Protein AF-A0A497SUC6-F1 (afdb_monomer_lite)

Structure (mmCIF, N/CA/C/O backbone):
data_AF-A0A497SUC6-F1
#
_entry.id   AF-A0A497SUC6-F1
#
loop_
_atom_site.group_PDB
_atom_site.id
_atom_site.type_symbol
_atom_site.label_atom_id
_atom_site.label_alt_id
_atom_site.label_comp_id
_atom_site.label_asym_id
_atom_site.label_entity_id
_atom_site.label_seq_id
_atom_site.pdbx_PDB_ins_code
_atom_site.Cartn_x
_atom_site.Cartn_y
_atom_site.Cartn_z
_atom_site.occupancy
_atom_site.B_iso_or_equiv
_atom_site.auth_seq_id
_atom_site.auth_comp_id
_atom_site.auth_asym_id
_atom_site.auth_atom_id
_atom_site.pdbx_PDB_model_num
ATOM 1 N N . MET A 1 1 ? -28.930 -7.157 20.233 1.00 56.38 1 MET A N 1
ATOM 2 C CA . MET A 1 1 ? -28.308 -7.419 18.909 1.00 56.38 1 MET A CA 1
ATOM 3 C C . MET A 1 1 ? -27.521 -6.235 18.342 1.00 56.38 1 MET A C 1
ATOM 5 O O . MET A 1 1 ? -26.655 -6.472 17.512 1.00 56.38 1 MET A O 1
ATOM 9 N N . GLU A 1 2 ? -27.769 -4.986 18.752 1.00 75.44 2 GLU A N 1
ATOM 10 C CA . GLU A 1 2 ? -27.057 -3.824 18.183 1.00 75.44 2 GLU A CA 1
ATOM 11 C C . GLU A 1 2 ? -25.597 -3.679 18.642 1.00 75.44 2 GLU A C 1
ATOM 13 O O . GLU A 1 2 ? -24.762 -3.254 17.850 1.00 75.44 2 GLU A O 1
ATOM 18 N N . LEU A 1 3 ? -25.268 -4.084 19.876 1.00 72.00 3 LEU A N 1
ATOM 19 C CA . LEU A 1 3 ? -23.896 -4.047 20.413 1.00 72.00 3 LEU A CA 1
ATOM 20 C C . LEU A 1 3 ? -22.924 -4.932 19.614 1.00 72.00 3 LEU A C 1
ATOM 22 O O . LEU A 1 3 ? -21.904 -4.444 19.140 1.00 72.00 3 LEU A O 1
ATOM 26 N N . ILE A 1 4 ? -23.299 -6.190 19.355 1.00 79.00 4 ILE A N 1
ATOM 27 C CA . ILE A 1 4 ? -22.472 -7.152 18.601 1.00 79.00 4 ILE A CA 1
ATOM 28 C C . ILE A 1 4 ? -22.163 -6.637 17.186 1.00 79.00 4 ILE A C 1
ATOM 30 O O . ILE A 1 4 ? -21.047 -6.779 16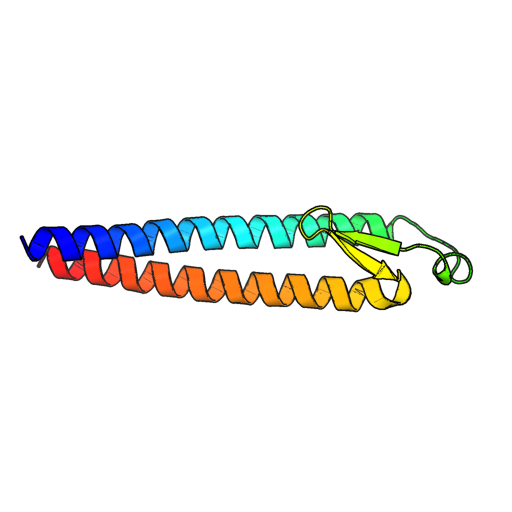.696 1.00 79.00 4 ILE A O 1
ATOM 34 N N . LYS A 1 5 ? -23.129 -5.985 16.522 1.00 83.56 5 LYS A N 1
ATOM 35 C CA . LYS A 1 5 ? -22.911 -5.430 15.175 1.00 83.56 5 LYS A CA 1
ATOM 36 C C . LYS A 1 5 ? -21.845 -4.328 15.166 1.00 83.56 5 LYS A C 1
ATOM 38 O O . LYS A 1 5 ? -21.097 -4.231 14.199 1.00 83.56 5 LYS A O 1
ATOM 43 N N . LYS A 1 6 ? -21.757 -3.517 16.225 1.00 81.38 6 LYS A N 1
ATOM 44 C CA . LYS A 1 6 ? -20.770 -2.428 16.328 1.00 81.38 6 LYS A CA 1
ATOM 45 C C . LYS A 1 6 ? -19.357 -2.961 16.568 1.00 81.38 6 LYS A C 1
ATOM 47 O O . LYS A 1 6 ? -18.426 -2.489 15.921 1.00 81.38 6 LYS A O 1
ATOM 52 N N . GLU A 1 7 ? -19.209 -3.972 17.423 1.00 84.75 7 GLU A N 1
ATOM 53 C CA . GLU A 1 7 ? -17.917 -4.625 17.678 1.00 84.75 7 GLU A CA 1
ATOM 54 C C . GLU A 1 7 ? -17.363 -5.316 16.431 1.00 84.75 7 GLU A C 1
ATOM 56 O O . GLU A 1 7 ? -16.195 -5.130 16.092 1.00 84.75 7 GLU A O 1
ATOM 61 N N . VAL A 1 8 ? -18.209 -6.054 15.702 1.00 90.12 8 VAL A N 1
ATOM 62 C CA . VAL A 1 8 ? -17.799 -6.739 14.467 1.00 90.12 8 VAL A CA 1
ATOM 63 C C . VAL A 1 8 ? -17.356 -5.732 13.403 1.00 90.12 8 VAL A C 1
ATOM 65 O O . VAL A 1 8 ? -16.314 -5.932 12.784 1.00 90.12 8 VAL A O 1
ATOM 68 N N . CYS A 1 9 ? -18.079 -4.623 13.214 1.00 89.00 9 CYS A N 1
ATOM 69 C CA . CYS A 1 9 ? -17.661 -3.574 12.277 1.00 89.00 9 CYS A CA 1
ATOM 70 C C . CYS A 1 9 ? -16.311 -2.956 12.664 1.00 89.00 9 CYS A C 1
ATOM 72 O O . CYS A 1 9 ? -15.459 -2.760 11.799 1.00 89.00 9 CYS A O 1
ATOM 74 N N . ALA A 1 10 ? -16.094 -2.670 13.949 1.00 88.12 10 ALA A N 1
ATOM 75 C CA . ALA A 1 10 ? -14.838 -2.087 14.407 1.00 88.12 10 ALA A CA 1
ATOM 76 C C . ALA A 1 10 ? -13.661 -3.067 14.245 1.00 88.12 10 ALA A C 1
ATOM 78 O O . ALA A 1 10 ? -12.587 -2.668 13.794 1.00 88.12 10 ALA A O 1
ATOM 79 N N . LEU A 1 11 ? -13.881 -4.359 14.509 1.00 91.38 11 LEU A N 1
ATOM 80 C CA . LEU A 1 11 ? -12.893 -5.410 14.264 1.00 91.38 11 LEU A CA 1
ATOM 81 C C . LEU A 1 11 ? -12.555 -5.544 12.771 1.00 91.38 11 LEU A C 1
ATOM 83 O O . LEU A 1 11 ? -11.382 -5.633 12.416 1.00 91.38 11 LEU A O 1
ATOM 87 N N . LEU A 1 12 ? -13.561 -5.514 11.892 1.00 91.94 12 LEU A N 1
ATOM 88 C CA . LEU A 1 12 ? -13.355 -5.574 10.441 1.00 91.94 12 LEU A CA 1
ATOM 89 C C . LEU A 1 12 ? -12.540 -4.382 9.924 1.00 91.94 12 LEU A C 1
ATOM 91 O O . LEU A 1 12 ? -11.679 -4.570 9.068 1.00 91.94 12 LEU A O 1
ATOM 95 N N . LEU A 1 13 ? -12.759 -3.180 10.467 1.00 91.06 13 LEU A N 1
ATOM 96 C CA . LEU A 1 1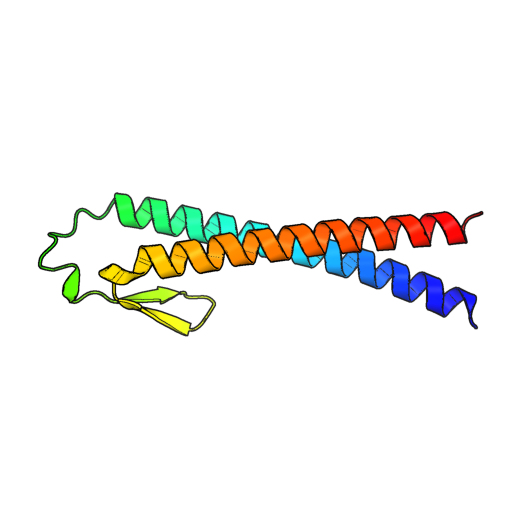3 ? -11.959 -1.996 10.133 1.00 91.06 13 LEU A CA 1
ATOM 97 C C . LEU A 1 13 ? -10.489 -2.164 10.539 1.00 91.06 13 LEU A C 1
ATOM 99 O O . LEU A 1 13 ? -9.601 -1.835 9.756 1.00 91.06 13 LEU A O 1
ATOM 103 N N . VAL A 1 14 ? -10.227 -2.714 11.729 1.00 92.50 14 VAL A N 1
ATOM 104 C CA . VAL A 1 14 ? -8.860 -2.985 12.204 1.00 92.50 14 VAL A CA 1
ATOM 105 C C . VAL A 1 14 ? -8.165 -4.019 11.321 1.00 92.50 14 VAL A C 1
ATOM 107 O O . VAL A 1 14 ? -7.054 -3.779 10.849 1.00 92.50 14 VAL A O 1
ATOM 110 N N . VAL A 1 15 ? -8.821 -5.151 11.055 1.00 94.19 15 VAL A N 1
ATOM 111 C CA . VAL A 1 15 ? -8.256 -6.219 10.216 1.00 94.19 15 VAL A CA 1
ATOM 112 C C . VAL A 1 15 ? -8.016 -5.722 8.788 1.00 94.19 15 VAL A C 1
ATOM 114 O O . VAL A 1 15 ? -6.945 -5.962 8.233 1.00 94.19 15 VAL A O 1
ATOM 117 N N . GLY A 1 16 ? -8.965 -4.977 8.214 1.00 90.94 16 GLY A N 1
ATOM 118 C CA . GLY A 1 16 ? -8.824 -4.375 6.887 1.00 90.94 16 GLY A CA 1
ATOM 119 C C . GLY A 1 16 ? -7.655 -3.391 6.804 1.00 90.94 16 GLY A C 1
ATOM 120 O O . GLY A 1 16 ? -6.865 -3.465 5.864 1.00 90.94 16 GLY A O 1
ATOM 121 N N . GLY A 1 17 ? -7.491 -2.532 7.816 1.00 90.69 17 GLY A N 1
ATOM 122 C CA . GLY A 1 17 ? -6.352 -1.616 7.907 1.00 90.69 17 GLY A CA 1
ATOM 123 C C . GLY A 1 17 ? -5.010 -2.350 7.990 1.00 90.69 17 GLY A C 1
ATOM 124 O O . GLY A 1 17 ? -4.064 -1.996 7.294 1.00 90.69 17 GLY A O 1
ATOM 125 N N . ILE A 1 18 ? -4.917 -3.431 8.768 1.00 94.00 18 ILE A N 1
ATOM 126 C CA . ILE A 1 18 ? -3.687 -4.237 8.848 1.00 94.00 18 ILE A CA 1
ATOM 127 C C . ILE A 1 18 ? -3.349 -4.848 7.482 1.00 94.00 18 ILE A C 1
ATOM 129 O O . ILE A 1 18 ? -2.222 -4.703 7.007 1.00 94.00 18 ILE A O 1
ATOM 133 N N . ILE A 1 19 ? -4.320 -5.490 6.824 1.00 94.31 19 ILE A N 1
ATOM 134 C CA . ILE A 1 19 ? -4.122 -6.106 5.503 1.00 94.31 19 ILE A CA 1
ATOM 135 C C . ILE A 1 19 ? -3.661 -5.062 4.480 1.00 94.31 19 ILE A C 1
ATOM 137 O O . ILE A 1 19 ? -2.729 -5.321 3.718 1.00 94.31 19 ILE A O 1
ATOM 141 N N . GLY A 1 20 ? -4.271 -3.875 4.483 1.00 92.06 20 GLY A N 1
ATOM 142 C CA . GLY A 1 20 ? -3.897 -2.796 3.574 1.00 92.06 20 GLY A CA 1
ATOM 143 C C . GLY A 1 20 ? -2.476 -2.267 3.806 1.00 92.06 20 GLY A C 1
ATOM 144 O O . GLY A 1 20 ? -1.743 -2.053 2.838 1.00 92.06 20 GLY A O 1
ATOM 145 N N . ILE A 1 21 ? -2.029 -2.158 5.065 1.00 92.38 21 ILE A N 1
ATOM 146 C CA . ILE A 1 21 ? -0.633 -1.812 5.390 1.00 92.38 21 ILE A CA 1
ATOM 147 C C . ILE A 1 21 ? 0.321 -2.878 4.837 1.00 92.38 21 ILE A C 1
ATOM 149 O O . ILE A 1 21 ? 1.247 -2.536 4.100 1.00 92.38 21 ILE A O 1
ATOM 153 N N . PHE A 1 22 ? 0.084 -4.163 5.118 1.00 92.81 22 PHE A N 1
ATOM 154 C CA . PHE A 1 22 ? 0.934 -5.245 4.601 1.00 92.81 22 PHE A CA 1
ATOM 155 C C . PHE A 1 22 ? 0.973 -5.272 3.068 1.00 92.81 22 PHE A C 1
ATOM 157 O O . PHE A 1 22 ? 2.051 -5.397 2.488 1.00 92.81 22 PHE A O 1
ATOM 164 N N . GLY A 1 23 ? -0.173 -5.086 2.408 1.00 89.94 23 GLY A N 1
ATOM 165 C CA . GLY A 1 23 ? -0.244 -4.984 0.950 1.00 89.94 23 GLY A CA 1
ATOM 166 C C . GLY A 1 23 ? 0.597 -3.829 0.401 1.00 89.94 23 GLY A C 1
ATOM 167 O O . GLY A 1 23 ? 1.362 -4.023 -0.544 1.00 89.94 23 GLY A O 1
ATOM 168 N N . SER A 1 24 ? 0.528 -2.650 1.027 1.00 91.25 24 SER A N 1
ATOM 169 C CA . SER A 1 24 ? 1.328 -1.488 0.613 1.00 91.25 24 SER A CA 1
ATOM 170 C C . SER A 1 24 ? 2.839 -1.722 0.756 1.00 91.25 24 SER A C 1
ATOM 172 O O . SER A 1 24 ? 3.613 -1.399 -0.149 1.00 91.25 24 SER A O 1
ATOM 174 N N . LEU A 1 25 ? 3.270 -2.369 1.844 1.00 88.69 25 LEU A N 1
ATOM 175 C CA . LEU A 1 25 ? 4.679 -2.697 2.073 1.00 88.69 25 LEU A CA 1
ATOM 176 C C . LEU A 1 25 ? 5.213 -3.677 1.026 1.00 88.69 25 LEU A C 1
ATOM 178 O O . LEU A 1 25 ? 6.324 -3.492 0.533 1.00 88.69 25 LEU A O 1
ATOM 182 N N . ILE A 1 26 ? 4.417 -4.681 0.647 1.00 88.94 26 ILE A N 1
ATOM 183 C CA . ILE A 1 26 ? 4.781 -5.634 -0.410 1.00 88.94 26 ILE A CA 1
ATOM 184 C C . ILE A 1 26 ? 4.951 -4.910 -1.751 1.00 88.94 26 ILE A C 1
ATOM 186 O O . ILE A 1 26 ? 5.941 -5.142 -2.444 1.00 88.94 26 ILE A O 1
ATOM 190 N N . LEU A 1 27 ? 4.033 -4.001 -2.096 1.00 85.56 27 LEU A N 1
ATOM 191 C CA . LEU A 1 27 ? 4.125 -3.214 -3.330 1.00 85.56 27 LEU A CA 1
ATOM 192 C C . LEU A 1 27 ? 5.380 -2.330 -3.357 1.00 85.56 27 LEU A C 1
ATOM 194 O O . LEU A 1 27 ? 6.060 -2.278 -4.378 1.00 85.56 27 LEU A O 1
ATOM 198 N N . ILE A 1 28 ? 5.720 -1.677 -2.240 1.00 86.25 28 ILE A N 1
ATOM 199 C CA . ILE A 1 28 ? 6.928 -0.839 -2.130 1.00 86.25 28 ILE A CA 1
ATOM 200 C C . ILE A 1 28 ? 8.197 -1.688 -2.224 1.00 86.25 28 ILE A C 1
ATOM 202 O O . ILE A 1 28 ? 9.132 -1.315 -2.933 1.00 86.25 28 ILE A O 1
ATOM 206 N N . ALA A 1 29 ? 8.242 -2.822 -1.521 1.00 86.19 29 ALA A N 1
ATOM 207 C CA . ALA A 1 29 ? 9.386 -3.727 -1.541 1.00 86.19 29 ALA A CA 1
ATOM 208 C C . ALA A 1 29 ? 9.632 -4.273 -2.950 1.00 86.19 29 ALA A C 1
ATOM 210 O O . ALA A 1 29 ? 10.769 -4.290 -3.419 1.00 86.19 29 ALA A O 1
ATOM 211 N N . TRP A 1 30 ? 8.563 -4.655 -3.648 1.00 83.44 30 TRP A N 1
ATOM 212 C CA . TRP A 1 30 ? 8.655 -5.104 -5.027 1.00 83.44 30 TRP A CA 1
ATOM 213 C C . TRP A 1 30 ? 9.113 -3.992 -5.972 1.00 83.44 30 TRP A C 1
ATOM 215 O O . TRP A 1 30 ? 10.055 -4.205 -6.729 1.00 83.44 30 TRP A O 1
ATOM 225 N N . ALA A 1 31 ? 8.510 -2.803 -5.893 1.00 79.19 31 ALA A N 1
ATOM 226 C CA . ALA A 1 31 ? 8.912 -1.664 -6.712 1.00 79.19 31 ALA A CA 1
ATOM 227 C C . ALA A 1 31 ? 10.406 -1.346 -6.501 1.00 79.19 31 ALA A C 1
ATOM 229 O O . ALA A 1 31 ? 11.157 -1.156 -7.453 1.00 79.19 31 ALA A O 1
ATOM 230 N N . SER A 1 32 ? 10.862 -1.371 -5.247 1.00 81.12 32 SER A N 1
ATOM 231 C CA . SER A 1 32 ? 12.261 -1.118 -4.885 1.00 81.12 32 SER A CA 1
ATOM 232 C C . SER A 1 32 ? 13.212 -2.190 -5.432 1.00 81.12 32 SER A C 1
ATOM 234 O O . SER A 1 32 ? 14.300 -1.861 -5.901 1.00 81.12 32 SER A O 1
ATOM 236 N N . TRP A 1 33 ? 12.809 -3.464 -5.397 1.00 82.12 33 TRP A N 1
ATOM 237 C CA . TRP A 1 33 ? 13.571 -4.564 -5.994 1.00 82.12 33 TRP A CA 1
ATOM 238 C C . TRP A 1 33 ? 13.677 -4.430 -7.517 1.00 82.12 33 TRP A C 1
ATOM 240 O O . TRP A 1 33 ? 14.754 -4.610 -8.084 1.00 82.12 33 TRP A O 1
ATOM 250 N N . ASP A 1 34 ? 12.580 -4.056 -8.170 1.00 75.50 34 ASP A N 1
ATOM 251 C CA . ASP A 1 34 ? 12.528 -3.826 -9.611 1.00 75.50 34 ASP A CA 1
ATOM 252 C C . ASP A 1 34 ? 13.428 -2.648 -10.028 1.00 75.50 34 ASP A C 1
ATOM 254 O O . ASP A 1 34 ? 14.212 -2.775 -10.965 1.00 75.50 34 ASP A O 1
ATOM 258 N N . LEU A 1 35 ? 13.437 -1.557 -9.250 1.00 73.62 35 LEU A N 1
ATOM 259 C CA . LEU A 1 35 ? 14.342 -0.416 -9.443 1.00 73.62 35 LEU A CA 1
ATOM 260 C C . LEU A 1 35 ? 15.823 -0.788 -9.272 1.00 73.62 35 LEU A C 1
ATOM 262 O O . LEU A 1 35 ? 16.665 -0.332 -10.047 1.00 73.62 35 LEU A O 1
ATOM 266 N N . MET A 1 36 ? 16.159 -1.626 -8.286 1.00 76.00 36 MET A N 1
ATOM 267 C CA . MET A 1 36 ? 17.532 -2.119 -8.111 1.00 76.00 36 MET A CA 1
ATOM 268 C C . MET A 1 36 ? 17.986 -2.980 -9.297 1.00 76.00 36 MET A C 1
ATOM 270 O O . MET A 1 36 ? 19.120 -2.832 -9.752 1.00 76.00 36 MET A O 1
ATOM 274 N N . ASN A 1 37 ? 17.110 -3.844 -9.818 1.00 71.56 37 ASN A N 1
ATOM 275 C CA . ASN A 1 37 ? 17.422 -4.680 -10.979 1.00 71.56 37 ASN A CA 1
ATOM 276 C C . ASN A 1 37 ? 17.512 -3.861 -12.274 1.00 71.56 37 ASN A C 1
ATOM 278 O O . ASN A 1 37 ? 18.416 -4.102 -13.072 1.00 71.56 37 ASN A O 1
ATOM 282 N N . TYR A 1 38 ? 16.639 -2.864 -12.451 1.00 66.62 38 TYR A N 1
ATOM 283 C CA . TYR A 1 38 ? 16.677 -1.932 -13.581 1.00 66.62 38 TYR A CA 1
ATOM 284 C C . TYR A 1 38 ? 18.026 -1.208 -13.663 1.00 66.62 38 TYR A C 1
ATOM 286 O O . TYR A 1 38 ? 18.643 -1.139 -14.723 1.00 66.62 38 TYR A O 1
ATOM 294 N N . ASN A 1 39 ? 18.515 -0.699 -12.528 1.00 61.81 39 ASN A N 1
ATOM 295 C CA . ASN A 1 39 ? 19.761 0.068 -12.482 1.00 61.81 39 ASN A CA 1
ATOM 296 C C . ASN A 1 39 ? 21.019 -0.808 -12.661 1.00 61.81 39 ASN A C 1
ATOM 298 O O . ASN A 1 39 ? 22.087 -0.296 -12.988 1.00 61.81 39 ASN A O 1
ATOM 302 N N . ALA A 1 40 ? 20.911 -2.123 -12.444 1.00 57.59 40 ALA A N 1
ATOM 303 C CA . ALA A 1 40 ? 22.000 -3.073 -12.675 1.00 57.59 40 ALA A CA 1
ATOM 304 C C . ALA A 1 40 ? 22.132 -3.475 -14.157 1.00 57.59 40 ALA A C 1
ATOM 306 O O . ALA A 1 40 ? 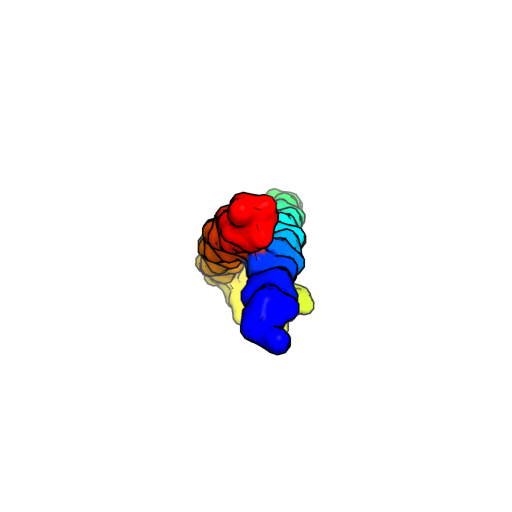23.218 -3.857 -14.599 1.00 57.59 40 ALA A O 1
ATOM 307 N N . SER A 1 41 ? 21.050 -3.381 -14.935 1.00 58.81 41 SER A N 1
ATOM 308 C CA . SER A 1 41 ? 21.051 -3.649 -16.371 1.00 58.81 41 SER A CA 1
ATOM 309 C C . SER A 1 41 ? 21.405 -2.382 -17.159 1.00 58.81 41 SER A C 1
ATOM 311 O O . SER A 1 41 ? 20.534 -1.588 -17.502 1.00 58.81 41 SER A O 1
ATOM 313 N N . PHE A 1 42 ? 22.691 -2.185 -17.460 1.00 54.03 42 PHE A N 1
ATOM 314 C CA . PHE A 1 42 ? 23.148 -1.200 -18.450 1.00 54.03 42 PHE A CA 1
ATOM 315 C C . PHE A 1 42 ? 22.759 -1.683 -19.855 1.00 54.03 42 PHE A C 1
ATOM 317 O O . PHE A 1 42 ? 23.561 -2.302 -20.550 1.00 54.03 42 PHE A O 1
ATOM 324 N N . ILE A 1 43 ? 21.501 -1.479 -20.241 1.00 57.84 43 ILE A N 1
ATOM 325 C CA . ILE A 1 43 ? 21.015 -1.759 -21.596 1.00 57.84 43 ILE A CA 1
ATOM 326 C C . ILE A 1 43 ? 21.231 -0.486 -22.416 1.00 57.84 43 ILE A C 1
ATOM 328 O O . ILE A 1 43 ? 20.783 0.584 -22.002 1.00 57.84 43 ILE A O 1
ATOM 332 N N . ASP A 1 44 ? 21.930 -0.599 -23.549 1.00 60.66 44 ASP A N 1
ATOM 333 C CA . ASP A 1 44 ? 22.122 0.499 -24.503 1.00 60.66 44 ASP A CA 1
ATOM 334 C C . ASP A 1 44 ? 20.770 1.171 -24.822 1.00 60.66 44 ASP A C 1
ATOM 336 O O . ASP A 1 44 ? 19.769 0.495 -25.084 1.00 60.66 44 ASP A O 1
ATOM 340 N N . GLU A 1 45 ? 20.720 2.509 -24.801 1.00 59.16 45 GLU A N 1
ATOM 341 C CA . GLU A 1 45 ? 19.479 3.297 -24.959 1.00 59.16 45 GLU A CA 1
ATOM 342 C C . GLU A 1 45 ? 18.700 2.968 -26.247 1.00 59.16 45 GLU A C 1
ATOM 344 O O . GLU A 1 45 ? 17.479 3.158 -26.320 1.00 59.16 45 GLU A O 1
ATOM 349 N N . ASP A 1 46 ? 19.390 2.458 -27.266 1.00 61.72 46 ASP A N 1
ATOM 350 C CA . ASP A 1 46 ? 18.785 2.056 -28.531 1.00 61.72 46 ASP A CA 1
ATOM 351 C C . ASP A 1 46 ? 18.106 0.682 -28.478 1.00 61.72 46 ASP A C 1
ATOM 353 O O . ASP A 1 46 ? 17.096 0.490 -29.159 1.00 61.72 46 ASP A O 1
ATOM 357 N N . GLU A 1 47 ? 18.555 -0.229 -27.611 1.00 60.12 47 GLU A N 1
ATOM 358 C CA . GLU A 1 47 ? 17.879 -1.509 -27.363 1.00 60.12 47 GLU A CA 1
ATOM 359 C C . GLU A 1 47 ? 16.715 -1.368 -26.369 1.00 60.12 47 GLU A C 1
ATOM 361 O O . GLU A 1 47 ? 15.713 -2.088 -26.466 1.00 60.12 47 GLU A O 1
ATOM 366 N N . ALA A 1 48 ? 16.776 -0.388 -25.461 1.00 56.00 48 ALA A N 1
ATOM 367 C CA . ALA A 1 48 ? 15.724 -0.11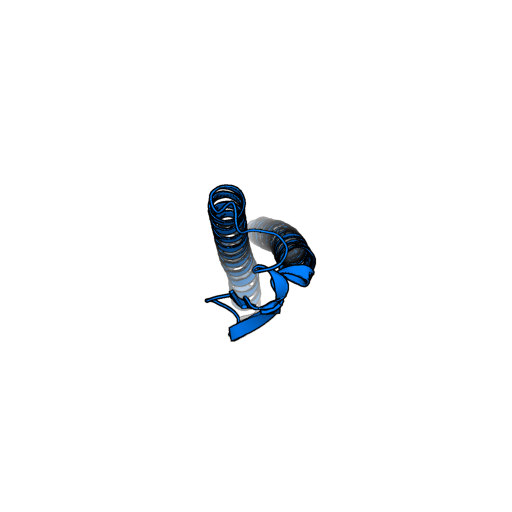0 -24.480 1.00 56.00 48 ALA A CA 1
ATOM 368 C C . ALA A 1 48 ? 14.354 0.222 -25.114 1.00 56.00 48 ALA A C 1
ATOM 370 O O . ALA A 1 48 ? 13.312 0.013 -24.491 1.00 56.00 48 ALA A O 1
ATOM 371 N N . LYS A 1 49 ? 14.317 0.691 -26.371 1.00 56.25 49 LYS A N 1
ATOM 372 C CA . LYS A 1 49 ? 13.068 1.001 -27.102 1.00 56.25 49 LYS A CA 1
ATOM 373 C C . LYS A 1 49 ? 12.221 -0.237 -27.416 1.00 56.25 49 LYS A C 1
ATOM 375 O O . LYS A 1 49 ? 11.020 -0.102 -27.636 1.00 56.25 49 LYS A O 1
ATOM 380 N N . THR A 1 50 ? 12.830 -1.419 -27.457 1.00 62.28 50 THR A N 1
ATOM 381 C CA . THR A 1 50 ? 12.158 -2.678 -27.817 1.00 62.28 50 THR A CA 1
ATOM 382 C C . THR A 1 50 ? 11.689 -3.494 -26.619 1.00 62.28 50 THR A C 1
ATOM 384 O O . THR A 1 50 ? 10.817 -4.351 -26.775 1.00 62.28 50 THR A O 1
ATOM 387 N N . TYR A 1 51 ? 12.224 -3.233 -25.426 1.00 65.12 51 TYR A N 1
ATOM 388 C CA . TYR A 1 51 ? 11.855 -3.985 -24.235 1.00 65.12 51 TYR A CA 1
ATOM 389 C C . TYR A 1 51 ? 10.574 -3.432 -23.605 1.00 65.12 51 TYR A C 1
ATOM 391 O O . TYR A 1 51 ? 10.359 -2.226 -23.480 1.00 65.12 51 TYR A O 1
ATOM 399 N N . LYS A 1 52 ? 9.693 -4.347 -23.204 1.00 71.12 52 LYS A N 1
ATOM 400 C CA . LYS A 1 52 ? 8.503 -4.039 -22.412 1.00 71.12 52 LYS A CA 1
ATOM 401 C C . LYS A 1 52 ? 8.723 -4.570 -21.014 1.00 71.12 52 LYS A C 1
ATOM 403 O O . LYS A 1 52 ? 9.081 -5.733 -20.845 1.00 71.12 52 LYS A O 1
ATOM 408 N N . TRP A 1 53 ? 8.491 -3.726 -20.025 1.00 73.31 53 TRP A N 1
ATOM 409 C CA . TRP A 1 53 ? 8.431 -4.157 -18.645 1.00 73.31 53 TRP A CA 1
ATOM 410 C C . TRP A 1 53 ? 6.990 -4.502 -18.291 1.00 73.31 53 TRP A C 1
ATOM 412 O O . TRP A 1 53 ? 6.081 -3.715 -18.545 1.00 73.31 53 TRP A O 1
ATOM 422 N N . CYS A 1 54 ? 6.775 -5.674 -17.705 1.00 73.75 54 CYS A N 1
ATOM 423 C CA . CYS A 1 54 ? 5.455 -6.129 -17.296 1.00 73.75 54 CYS A CA 1
ATOM 424 C C . CYS A 1 54 ? 5.415 -6.312 -15.785 1.00 73.75 54 CYS A C 1
ATOM 426 O O . CYS A 1 54 ? 6.239 -7.034 -15.223 1.00 73.75 54 CYS A O 1
ATOM 428 N N . SER A 1 55 ? 4.418 -5.714 -15.131 1.00 69.19 55 SER A N 1
ATOM 429 C CA . SER A 1 55 ? 4.170 -5.998 -13.722 1.00 69.19 55 SER A CA 1
ATOM 430 C C . SER A 1 55 ? 3.646 -7.435 -13.578 1.00 69.19 55 SER A C 1
ATOM 432 O O . SER A 1 55 ? 2.613 -7.763 -14.173 1.00 69.19 55 SER A O 1
ATOM 434 N N . PRO A 1 56 ? 4.278 -8.282 -12.745 1.00 66.75 56 PRO A N 1
ATOM 435 C CA . PRO A 1 56 ? 3.818 -9.640 -12.480 1.00 66.75 56 PRO A CA 1
ATOM 436 C C . PRO A 1 56 ? 2.515 -9.667 -11.666 1.00 66.75 56 PRO A C 1
ATOM 438 O O . PRO A 1 56 ? 1.857 -10.700 -11.608 1.00 66.75 56 PRO A O 1
ATOM 441 N N . PHE A 1 57 ? 2.127 -8.544 -11.052 1.00 64.69 57 PHE A N 1
ATOM 442 C CA . PHE A 1 57 ? 0.934 -8.446 -10.209 1.00 64.69 57 PHE A CA 1
ATOM 443 C C . PHE A 1 57 ? -0.296 -7.942 -10.957 1.00 64.69 57 PHE A C 1
ATOM 445 O O . PHE A 1 57 ? -1.409 -8.358 -10.648 1.00 64.69 57 PHE A O 1
ATOM 452 N N . PHE A 1 58 ? -0.108 -7.047 -11.929 1.00 66.50 58 PHE A N 1
ATOM 453 C CA . PHE A 1 58 ? -1.227 -6.344 -12.558 1.00 66.50 58 PHE A CA 1
ATOM 454 C C . PHE A 1 58 ? -1.475 -6.743 -14.014 1.00 66.50 58 PHE A C 1
ATOM 456 O O . PHE A 1 58 ? -2.456 -6.286 -14.588 1.00 66.50 58 PHE A O 1
ATOM 463 N N . VAL A 1 59 ? -0.638 -7.600 -14.619 1.00 72.31 59 VAL A N 1
ATOM 464 C CA . VAL A 1 59 ? -0.732 -7.966 -16.053 1.00 72.31 59 VAL A CA 1
ATOM 465 C C . VAL A 1 59 ? -0.780 -6.712 -16.945 1.00 72.31 59 VAL A C 1
ATOM 467 O O . VAL A 1 59 ? -1.391 -6.685 -18.010 1.00 72.31 59 VAL A O 1
ATOM 470 N N . ILE A 1 60 ? -0.144 -5.632 -16.489 1.00 73.50 60 ILE A N 1
ATOM 471 C CA . ILE A 1 60 ? 0.032 -4.406 -17.259 1.00 73.50 60 ILE A CA 1
ATOM 472 C C . ILE A 1 60 ? 1.492 -4.374 -17.686 1.00 73.50 60 ILE A C 1
ATOM 474 O O . ILE A 1 60 ? 2.391 -4.617 -16.878 1.00 73.50 60 ILE A O 1
ATOM 478 N N . CYS A 1 61 ? 1.705 -4.098 -18.967 1.00 76.12 61 CYS A N 1
ATOM 479 C CA . CYS A 1 61 ? 3.022 -3.923 -19.547 1.00 76.12 61 CYS A CA 1
ATOM 480 C C . CYS A 1 61 ? 3.180 -2.482 -20.016 1.00 76.12 61 CYS A C 1
ATOM 482 O O . CYS A 1 61 ? 2.308 -1.952 -20.704 1.00 76.12 61 CYS A O 1
ATOM 484 N N . TRP A 1 62 ? 4.309 -1.879 -19.676 1.00 74.31 62 TRP A N 1
ATOM 485 C CA . TRP A 1 62 ? 4.724 -0.569 -20.149 1.00 74.31 62 TRP A CA 1
ATOM 486 C C . TRP A 1 62 ? 5.950 -0.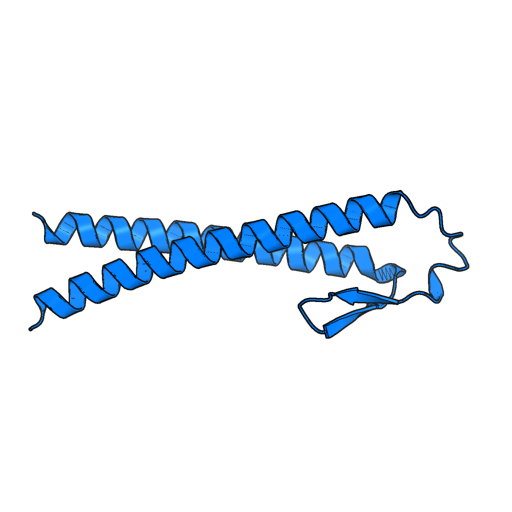736 -21.033 1.00 74.31 62 TRP A C 1
ATOM 488 O O . TRP A 1 62 ? 6.788 -1.610 -20.806 1.00 74.31 62 TRP A O 1
ATOM 498 N N . ASP A 1 63 ? 6.067 0.116 -22.045 1.00 78.62 63 ASP A N 1
ATOM 499 C CA . ASP A 1 63 ? 7.333 0.254 -22.759 1.00 78.62 63 ASP A CA 1
ATOM 500 C C . ASP A 1 63 ? 8.409 0.706 -21.765 1.00 78.62 63 ASP A C 1
ATOM 502 O O . ASP A 1 63 ? 8.115 1.508 -20.874 1.00 78.62 63 ASP A O 1
ATOM 506 N N . TYR A 1 64 ? 9.648 0.231 -21.914 1.00 70.75 64 TYR A N 1
ATOM 507 C CA . TYR A 1 64 ? 10.737 0.541 -20.974 1.00 70.75 64 TYR A CA 1
ATOM 508 C C . TYR A 1 64 ? 10.924 2.054 -20.767 1.00 70.75 64 TYR A C 1
ATOM 510 O O . TYR A 1 64 ? 11.175 2.519 -19.662 1.00 70.75 64 TYR A O 1
ATOM 518 N N . LYS A 1 65 ? 10.686 2.856 -21.814 1.00 72.19 65 LYS A N 1
ATOM 519 C CA . LYS A 1 65 ? 10.716 4.327 -21.754 1.00 72.19 65 LYS A CA 1
ATOM 520 C C . LYS A 1 65 ? 9.677 4.931 -20.795 1.00 72.19 65 LYS A C 1
ATOM 522 O O . LYS A 1 65 ? 9.907 5.997 -20.235 1.00 72.19 65 LYS A O 1
ATOM 527 N N . ASN A 1 66 ? 8.541 4.259 -20.622 1.00 75.06 66 ASN A N 1
ATOM 528 C CA . ASN A 1 66 ? 7.445 4.663 -19.741 1.00 75.06 66 ASN A CA 1
ATOM 529 C C . ASN A 1 66 ? 7.435 3.865 -18.425 1.00 75.06 66 ASN A C 1
ATOM 531 O O . ASN A 1 66 ? 6.498 3.997 -17.637 1.00 75.06 66 ASN A O 1
ATOM 535 N N . TRP A 1 67 ? 8.458 3.038 -18.186 1.00 78.12 67 TRP A N 1
ATOM 536 C CA . TRP A 1 67 ? 8.585 2.214 -16.988 1.00 78.12 67 TRP A CA 1
ATOM 537 C C . TRP A 1 67 ? 8.577 3.054 -15.710 1.00 78.12 67 TRP A C 1
ATOM 539 O O . TRP A 1 67 ? 7.827 2.748 -14.788 1.00 78.12 67 TRP A O 1
ATOM 549 N N . THR A 1 68 ? 9.325 4.161 -15.687 1.00 77.75 68 THR A N 1
ATOM 550 C CA . THR A 1 68 ? 9.393 5.081 -14.539 1.00 77.75 68 THR A CA 1
ATOM 551 C C . THR A 1 68 ? 8.035 5.695 -14.207 1.00 77.75 68 THR A C 1
ATOM 553 O O . THR A 1 68 ? 7.666 5.769 -13.043 1.00 77.75 68 THR A O 1
ATOM 556 N N . ALA A 1 69 ? 7.237 6.048 -15.220 1.00 79.81 69 ALA A N 1
ATOM 557 C CA . ALA A 1 69 ? 5.875 6.538 -15.014 1.00 79.81 69 ALA A CA 1
ATOM 558 C C . ALA A 1 69 ? 4.954 5.448 -14.435 1.00 79.81 69 ALA A C 1
ATOM 560 O O . ALA A 1 69 ? 4.111 5.731 -13.583 1.00 79.81 69 ALA A O 1
ATOM 561 N N . GLY A 1 70 ? 5.126 4.195 -14.874 1.00 78.00 70 GLY A N 1
ATOM 562 C CA . GLY A 1 70 ? 4.456 3.038 -14.278 1.00 78.00 70 GLY A CA 1
ATOM 563 C C . GLY A 1 70 ? 4.859 2.842 -12.814 1.00 78.00 70 GLY A C 1
ATOM 564 O O . GLY A 1 70 ? 3.992 2.728 -11.949 1.00 78.00 70 GLY A O 1
ATOM 565 N N . PHE A 1 71 ? 6.159 2.872 -12.525 1.00 81.69 71 PHE A N 1
ATOM 566 C CA . PHE A 1 71 ? 6.716 2.792 -11.176 1.00 81.69 71 PHE A CA 1
ATOM 567 C C . PHE A 1 71 ? 6.156 3.890 -10.257 1.00 81.69 71 PHE A C 1
ATOM 569 O O . PHE A 1 71 ? 5.609 3.574 -9.198 1.00 81.69 71 PHE A O 1
ATOM 576 N N . ASP A 1 72 ? 6.207 5.156 -10.682 1.00 84.25 72 ASP A N 1
ATOM 577 C CA . ASP A 1 72 ? 5.712 6.306 -9.915 1.00 84.25 72 ASP A CA 1
ATOM 578 C C . ASP A 1 72 ? 4.221 6.170 -9.594 1.00 84.25 72 ASP A C 1
ATOM 580 O O . ASP A 1 72 ? 3.776 6.489 -8.484 1.00 84.25 72 ASP A O 1
ATOM 584 N N . PHE A 1 73 ? 3.443 5.638 -10.541 1.00 84.69 73 PHE A N 1
ATOM 585 C CA . PHE A 1 73 ? 2.030 5.353 -10.337 1.00 84.69 73 PHE A CA 1
ATOM 586 C C . PHE A 1 73 ? 1.805 4.301 -9.239 1.00 84.69 73 PHE A C 1
ATOM 588 O O . PHE A 1 73 ? 1.035 4.566 -8.312 1.00 84.69 73 PHE A O 1
ATOM 595 N N . PHE A 1 74 ? 2.478 3.140 -9.276 1.00 83.38 74 PHE A N 1
ATOM 596 C CA . PHE A 1 74 ? 2.312 2.119 -8.220 1.00 83.38 74 PHE A CA 1
ATOM 597 C C . PHE A 1 74 ? 2.841 2.570 -6.875 1.00 83.38 74 PHE A C 1
ATOM 599 O O . PHE A 1 74 ? 2.242 2.249 -5.848 1.00 83.38 74 PHE A O 1
ATOM 606 N N . TYR A 1 75 ? 3.946 3.308 -6.871 1.00 85.94 75 TYR A N 1
ATOM 607 C CA . TYR A 1 75 ? 4.508 3.848 -5.648 1.00 85.94 75 TYR A CA 1
ATOM 608 C C . TYR A 1 75 ? 3.522 4.819 -4.987 1.00 85.94 75 TYR A C 1
ATOM 610 O O . TYR A 1 75 ? 3.176 4.657 -3.815 1.00 85.94 75 TYR A O 1
ATOM 618 N N . THR A 1 76 ? 2.965 5.753 -5.763 1.00 89.75 76 THR A N 1
ATOM 619 C CA . THR A 1 76 ? 1.944 6.697 -5.283 1.00 89.75 76 THR A CA 1
ATOM 620 C C . THR A 1 76 ? 0.675 5.976 -4.826 1.00 89.75 76 THR A C 1
ATOM 622 O O . THR A 1 76 ? 0.138 6.277 -3.757 1.00 89.75 76 THR A O 1
ATOM 625 N N . LEU A 1 77 ? 0.208 4.990 -5.597 1.00 88.62 77 LEU A N 1
ATOM 626 C CA . LEU A 1 77 ? -0.951 4.173 -5.239 1.00 88.62 77 LEU A CA 1
ATOM 627 C C . LEU A 1 77 ? -0.719 3.413 -3.925 1.00 88.62 77 LEU A C 1
ATOM 629 O O . LEU A 1 77 ? -1.613 3.360 -3.082 1.00 88.62 77 LEU A O 1
ATOM 633 N N . SER A 1 78 ? 0.481 2.869 -3.722 1.00 90.38 78 SER A N 1
ATOM 634 C CA . SER A 1 78 ? 0.843 2.169 -2.490 1.00 90.38 78 SER A CA 1
ATOM 635 C C . SER A 1 78 ? 0.830 3.100 -1.274 1.00 90.38 78 SER A C 1
ATOM 637 O O . SER A 1 78 ? 0.247 2.759 -0.242 1.00 90.38 78 SER A O 1
ATOM 639 N N . LEU A 1 79 ? 1.381 4.312 -1.404 1.00 91.50 79 LEU A N 1
ATOM 640 C CA . LEU A 1 79 ? 1.323 5.326 -0.346 1.00 91.50 79 LEU A CA 1
ATOM 641 C C . LEU A 1 79 ? -0.119 5.715 -0.001 1.00 91.50 79 LEU A C 1
ATOM 643 O O . LEU A 1 79 ? -0.458 5.837 1.179 1.00 91.50 79 LEU A O 1
ATOM 647 N N . LEU A 1 80 ? -0.984 5.856 -1.009 1.00 94.56 80 LEU A N 1
ATOM 648 C CA . LEU A 1 80 ? -2.401 6.148 -0.802 1.00 94.56 80 LEU A CA 1
ATOM 649 C C . LEU A 1 80 ? -3.111 5.011 -0.049 1.00 94.56 80 LEU A C 1
ATOM 651 O O . LEU A 1 80 ? -3.836 5.273 0.913 1.00 94.56 80 LEU A O 1
ATOM 655 N N . ILE A 1 81 ? -2.878 3.754 -0.445 1.00 92.50 81 ILE A N 1
ATOM 656 C CA . ILE A 1 81 ? -3.422 2.576 0.250 1.00 92.50 81 ILE A CA 1
ATOM 657 C C . ILE A 1 81 ? -2.935 2.550 1.700 1.00 92.50 81 ILE A C 1
ATOM 659 O O . ILE A 1 81 ? -3.747 2.364 2.607 1.00 92.50 81 ILE A O 1
ATOM 663 N N . CYS A 1 82 ? -1.643 2.783 1.934 1.00 94.69 82 CYS A N 1
ATOM 664 C CA . CYS A 1 82 ? -1.064 2.835 3.274 1.00 94.69 82 CYS A CA 1
ATOM 665 C C . CYS A 1 82 ? -1.755 3.901 4.140 1.00 94.69 82 CYS A C 1
ATOM 667 O O . CYS A 1 82 ? -2.207 3.605 5.247 1.00 94.69 82 CYS A O 1
ATOM 669 N N . PHE A 1 83 ? -1.938 5.111 3.606 1.00 95.50 83 PHE A N 1
ATOM 670 C CA . PHE A 1 83 ? -2.616 6.203 4.305 1.00 95.50 83 PHE A CA 1
ATOM 671 C C . PHE A 1 83 ? -4.062 5.853 4.694 1.00 95.50 83 PHE A C 1
ATOM 673 O O . PHE A 1 83 ? -4.444 5.993 5.859 1.00 95.50 83 PHE A O 1
ATOM 680 N N . VAL A 1 84 ? -4.860 5.338 3.750 1.00 95.44 84 VAL A N 1
ATOM 681 C CA . VAL A 1 84 ? -6.249 4.911 4.013 1.00 95.44 84 VAL A CA 1
ATOM 682 C C . VAL A 1 84 ? -6.294 3.780 5.047 1.00 95.44 84 VAL A C 1
ATOM 684 O O . VAL A 1 84 ? -7.177 3.738 5.908 1.00 95.44 84 VAL A O 1
ATOM 687 N N . SER A 1 85 ? -5.319 2.879 5.005 1.00 94.69 85 SER A N 1
ATOM 688 C CA . SER A 1 85 ? -5.219 1.739 5.916 1.00 94.69 85 SER A CA 1
ATOM 689 C C . SER A 1 85 ? -4.882 2.163 7.348 1.00 94.69 85 SER A C 1
ATOM 691 O O . SER A 1 85 ? -5.494 1.683 8.300 1.00 94.69 85 SER A O 1
ATOM 693 N N . ILE A 1 86 ? -3.976 3.129 7.518 1.00 93.88 86 ILE A N 1
ATOM 694 C CA . ILE A 1 86 ? -3.687 3.734 8.826 1.00 93.88 86 ILE A CA 1
ATOM 695 C C . ILE A 1 86 ? -4.929 4.454 9.359 1.00 93.88 86 ILE A C 1
ATOM 697 O O . ILE A 1 86 ? -5.299 4.279 10.519 1.00 93.88 86 ILE A O 1
ATOM 701 N N . PHE A 1 87 ? -5.617 5.223 8.514 1.00 94.81 87 PHE A N 1
ATOM 702 C CA . PHE A 1 87 ? -6.822 5.945 8.919 1.00 94.81 87 PHE A CA 1
ATOM 703 C C . PHE A 1 87 ? -7.948 5.001 9.373 1.00 94.81 87 PHE A C 1
ATOM 705 O O . PHE A 1 87 ? -8.559 5.207 10.425 1.00 94.81 87 PHE A O 1
ATOM 712 N N . THR A 1 88 ? -8.199 3.927 8.621 1.00 93.19 88 THR A N 1
ATOM 713 C CA . THR A 1 88 ? -9.192 2.901 8.989 1.00 93.19 88 THR A CA 1
ATOM 714 C C . THR A 1 88 ? -8.810 2.163 10.272 1.00 93.19 88 THR A C 1
ATOM 716 O O . THR A 1 88 ? -9.682 1.932 11.113 1.00 93.19 88 THR A O 1
ATOM 719 N N . LEU A 1 89 ? -7.521 1.885 10.485 1.00 93.31 89 LEU A N 1
ATOM 720 C CA . LEU A 1 89 ? -7.008 1.310 11.729 1.00 93.31 89 LEU A CA 1
ATOM 721 C C . LEU A 1 89 ? -7.240 2.237 12.935 1.00 93.31 89 LEU A C 1
ATOM 723 O O . LEU A 1 89 ? -7.686 1.773 13.989 1.00 93.31 89 LEU A O 1
ATOM 727 N N . MET A 1 90 ? -6.978 3.541 12.783 1.00 94.06 90 MET A N 1
ATOM 728 C CA . MET A 1 90 ? -7.224 4.542 13.829 1.00 94.06 90 MET A CA 1
ATOM 729 C C . MET A 1 90 ? -8.709 4.614 14.193 1.00 94.06 90 MET A C 1
ATOM 731 O O . MET A 1 90 ? -9.049 4.576 15.376 1.00 94.06 90 MET A O 1
ATOM 735 N N . LEU A 1 91 ? -9.597 4.658 13.195 1.00 93.56 91 LEU A N 1
ATOM 736 C CA . LEU A 1 91 ? -11.045 4.650 13.419 1.00 93.56 91 LEU A CA 1
ATOM 737 C C . LEU A 1 91 ? -11.508 3.362 14.103 1.00 93.56 91 LEU A C 1
ATOM 739 O O . LEU A 1 91 ? -12.226 3.428 15.100 1.00 93.56 91 LEU A O 1
ATOM 743 N N . GLY A 1 92 ? -11.085 2.198 13.607 1.00 91.31 92 GLY A N 1
ATOM 744 C CA . GLY A 1 92 ? -11.442 0.906 14.196 1.00 91.31 92 GLY A CA 1
ATOM 745 C C . GLY A 1 92 ? -11.016 0.809 15.662 1.00 91.31 92 GLY A C 1
ATOM 746 O O . GLY A 1 92 ? -11.817 0.439 16.521 1.00 91.31 92 GLY A O 1
ATOM 747 N N . SER A 1 93 ? -9.792 1.247 15.967 1.00 92.00 93 SER A N 1
ATOM 748 C CA . SER A 1 93 ? -9.261 1.283 17.336 1.00 92.00 93 SER A CA 1
ATOM 749 C C . SER A 1 93 ? -10.033 2.256 18.232 1.00 92.00 93 SER A C 1
ATOM 751 O O . SER A 1 93 ? -10.355 1.927 19.374 1.00 92.00 93 SER A O 1
ATOM 753 N N . TYR A 1 94 ? -10.386 3.433 17.709 1.00 93.69 94 TYR A N 1
ATOM 754 C CA . TYR A 1 94 ? -11.185 4.427 18.425 1.00 93.69 94 TYR A CA 1
ATOM 755 C C . TYR A 1 94 ? -12.584 3.903 18.785 1.00 93.69 94 TYR A C 1
ATOM 757 O O . TYR A 1 94 ? -13.021 4.032 19.931 1.00 93.69 94 TYR A O 1
ATOM 765 N N . TYR A 1 95 ? -13.281 3.272 17.835 1.00 90.31 95 TYR A N 1
ATOM 766 C CA . TYR A 1 95 ? -14.608 2.705 18.086 1.00 90.31 95 TYR A CA 1
ATOM 767 C C . TYR A 1 95 ? -14.565 1.526 19.059 1.00 90.31 95 TYR A C 1
ATOM 769 O O . TYR A 1 95 ? -15.451 1.425 19.905 1.00 90.31 95 TYR A O 1
ATOM 777 N N . LEU A 1 96 ? -13.534 0.676 18.995 1.00 88.38 96 LEU A N 1
ATOM 778 C CA . LEU A 1 96 ? -13.330 -0.388 19.984 1.00 88.38 96 LEU A CA 1
ATOM 779 C C . LEU A 1 96 ? -13.132 0.172 21.399 1.00 88.38 96 LEU A C 1
ATOM 781 O O . LEU A 1 96 ? -13.656 -0.398 22.352 1.00 88.38 96 LEU A O 1
ATOM 785 N N . GLY A 1 97 ? -12.410 1.289 21.538 1.00 85.94 97 GLY A N 1
ATOM 786 C CA . GLY A 1 97 ? -12.233 1.975 22.820 1.00 85.94 97 GLY A CA 1
ATOM 787 C C . GLY A 1 97 ? -13.557 2.472 23.401 1.00 85.94 97 GLY A C 1
ATOM 788 O O . GLY A 1 97 ? -13.873 2.176 24.548 1.00 85.94 97 GLY A O 1
ATOM 789 N N . LYS A 1 98 ? -14.377 3.133 22.576 1.00 86.62 98 LYS A N 1
ATOM 790 C CA . LYS A 1 98 ? -15.689 3.661 22.987 1.00 86.62 98 LYS A CA 1
ATOM 791 C C . LYS A 1 98 ? -16.734 2.612 23.370 1.00 86.62 98 LYS A C 1
ATOM 793 O O . LYS A 1 98 ? -17.726 2.978 23.980 1.00 86.62 98 LYS A O 1
ATOM 798 N N . ILE A 1 99 ? -16.575 1.349 22.972 1.00 81.88 99 ILE A N 1
ATOM 799 C CA . ILE A 1 99 ? -17.515 0.276 23.348 1.00 81.88 99 ILE A CA 1
ATOM 800 C C . ILE A 1 99 ? -17.226 -0.246 24.769 1.00 81.88 99 ILE A C 1
ATOM 802 O O . ILE A 1 99 ? -18.102 -0.850 25.382 1.00 81.88 99 ILE A O 1
ATOM 806 N N . LYS A 1 100 ? -16.009 -0.029 25.292 1.00 70.56 100 LYS A N 1
ATOM 807 C CA . LYS A 1 100 ? -15.597 -0.505 26.622 1.00 70.56 100 LYS A CA 1
ATOM 808 C C . LYS A 1 100 ? -15.925 0.457 27.770 1.00 70.56 100 LYS A C 1
ATOM 810 O O . LYS A 1 100 ? -15.899 0.008 28.913 1.00 70.56 100 LYS A O 1
ATOM 815 N N . GLU A 1 101 ? -16.162 1.734 27.473 1.00 75.25 101 GLU A N 1
ATOM 816 C CA . GLU A 1 101 ? -16.647 2.751 28.426 1.00 75.25 101 GLU A CA 1
ATOM 817 C C . GLU A 1 101 ? -18.171 2.687 28.573 1.00 75.25 101 GLU A C 1
ATOM 819 O O . GLU A 1 101 ? -18.644 2.796 29.726 1.00 75.25 101 GLU A O 1
#

Secondary structure (DSSP, 8-state):
-HHHHHHHHHHHHHHHHHHHHHHHHHHHHHHHHHHHHHHH----TTTTTT-EEE-TTT--EEEGGGHHHHHHHHHHHHHHHHHHHHHHHHHHHHHHHHHH-

Sequence (101 aa):
MELIKKEVCALLLVVGGIIGIFGSLILIAWASWDLMNYNASFIDEDEAKTYKWCSPFFVICWDYKNWTAGFDFFYTLSLLICFVSIFTLMLGSYYLGKIKE

pLDDT: mean 80.63, std 11.85, range [54.03, 95.5]

Foldseek 3Di:
DVLVVLLVLLVCLQVLLVVLQVVLVVLVVVLVVVVVVVVVDPDDPVVQQVDWDADPPPRDIDRSVCVVVVSVVSNVVSVVSNVSSVVSNVVSVVSNVVSVD

Radius of gyration: 19.86 Å; chains: 1; bounding box: 52×16×57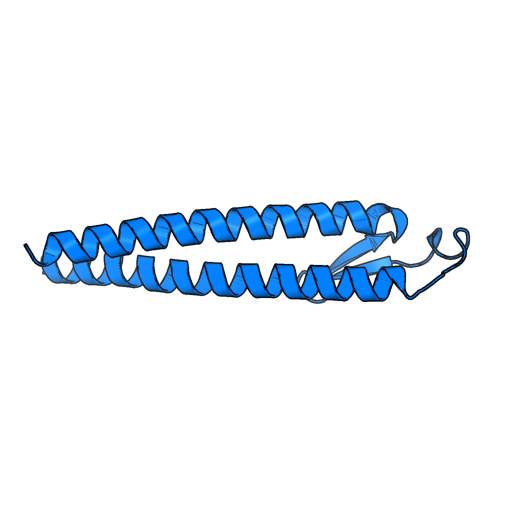 Å